Protein AF-A0A961SFW6-F1 (afdb_monomer)

Solvent-accessible surface area (backbone atoms only — not comparable to full-atom values): 5008 Å² total; per-residue (Å²): 136,84,82,79,73,89,64,83,68,75,64,41,30,44,43,59,52,26,64,76,71,73,50,83,88,85,63,82,87,81,61,90,73,38,67,84,44,55,33,58,48,73,34,58,48,90,76,17,40,78,28,14,38,24,70,52,84,63,71,91,55,52,75,44,69,82,72,37,42,39,68,45,68,50,62,62,94,88,114

Structure (mmCIF, N/CA/C/O backbone):
data_AF-A0A961SFW6-F1
#
_entry.id   AF-A0A961SFW6-F1
#
loop_
_atom_site.group_PDB
_atom_site.id
_atom_site.type_symbol
_atom_site.label_atom_id
_atom_site.label_alt_id
_atom_site.label_comp_id
_atom_site.label_asym_id
_atom_site.label_entity_id
_atom_site.label_seq_id
_atom_site.pdbx_PDB_ins_code
_atom_site.Cartn_x
_atom_site.Cartn_y
_atom_site.Cartn_z
_atom_site.occupancy
_atom_site.B_iso_or_equiv
_atom_site.auth_seq_id
_atom_site.auth_comp_id
_atom_site.auth_asym_id
_atom_site.auth_atom_id
_atom_site.pdbx_PDB_model_num
ATOM 1 N N . MET A 1 1 ? 11.595 5.004 -27.822 1.00 41.81 1 MET A N 1
ATOM 2 C CA . MET A 1 1 ? 10.865 4.690 -26.576 1.00 41.81 1 MET A CA 1
ATOM 3 C C . MET A 1 1 ? 10.991 5.892 -25.657 1.00 41.81 1 MET A C 1
ATOM 5 O O . MET A 1 1 ? 11.959 5.987 -24.917 1.00 41.81 1 MET A O 1
ATOM 9 N N . SER A 1 2 ? 10.092 6.867 -25.786 1.00 40.41 2 SER A N 1
ATOM 10 C CA . SER A 1 2 ? 10.182 8.125 -25.036 1.00 40.41 2 SER A CA 1
ATOM 11 C C . SER A 1 2 ? 9.285 8.044 -23.807 1.00 40.41 2 SER A C 1
ATOM 13 O O . SER A 1 2 ? 8.096 8.339 -23.895 1.00 40.41 2 SER A O 1
ATOM 15 N N . SER A 1 3 ? 9.846 7.621 -22.672 1.00 47.12 3 SER A N 1
ATOM 16 C CA . SER A 1 3 ? 9.169 7.735 -21.378 1.00 47.12 3 SER A CA 1
ATOM 17 C C . SER A 1 3 ? 9.255 9.187 -20.917 1.00 47.12 3 SER A C 1
ATOM 19 O O . SER A 1 3 ? 10.257 9.608 -20.344 1.00 47.12 3 SER A O 1
ATOM 21 N N . HIS A 1 4 ? 8.222 9.972 -21.213 1.00 46.41 4 HIS A N 1
ATOM 22 C CA . HIS A 1 4 ? 8.046 11.290 -20.613 1.00 46.41 4 HIS A CA 1
ATOM 23 C C . HIS A 1 4 ? 7.535 11.099 -19.180 1.00 46.41 4 HIS A C 1
ATOM 25 O O . HIS A 1 4 ? 6.329 11.009 -18.955 1.00 46.41 4 HIS A O 1
ATOM 31 N N . SER A 1 5 ? 8.440 11.011 -18.205 1.00 49.72 5 SER A N 1
ATOM 32 C CA . SER A 1 5 ? 8.058 11.049 -16.789 1.00 49.72 5 SER A CA 1
ATOM 33 C C . SER A 1 5 ? 7.695 12.485 -16.406 1.00 49.72 5 SER A C 1
ATOM 35 O O . SER A 1 5 ? 8.552 13.263 -16.004 1.00 49.72 5 SER A O 1
ATOM 37 N N . PHE A 1 6 ? 6.418 12.847 -16.563 1.00 52.72 6 PHE A N 1
ATOM 38 C CA . PHE A 1 6 ? 5.870 14.142 -16.127 1.00 52.72 6 PHE A CA 1
ATOM 39 C C . PHE A 1 6 ? 5.715 14.256 -14.602 1.00 52.72 6 PHE A C 1
ATOM 41 O O . PHE A 1 6 ? 5.567 15.357 -14.081 1.00 52.72 6 PHE A O 1
ATOM 48 N N . PHE A 1 7 ? 5.806 13.141 -13.877 1.00 54.47 7 PHE A N 1
ATOM 49 C CA . PHE A 1 7 ? 5.844 13.118 -12.421 1.00 54.47 7 PHE A CA 1
ATOM 50 C C . PHE A 1 7 ? 7.053 12.302 -11.984 1.00 54.47 7 PHE A C 1
ATOM 52 O O . PHE A 1 7 ? 7.065 11.077 -12.102 1.00 54.47 7 PHE A O 1
ATOM 59 N N . THR A 1 8 ? 8.083 12.974 -11.478 1.00 58.97 8 THR A N 1
ATOM 60 C CA . THR A 1 8 ? 9.039 12.302 -10.600 1.00 58.97 8 THR A CA 1
ATOM 61 C C . THR A 1 8 ? 8.265 11.927 -9.346 1.00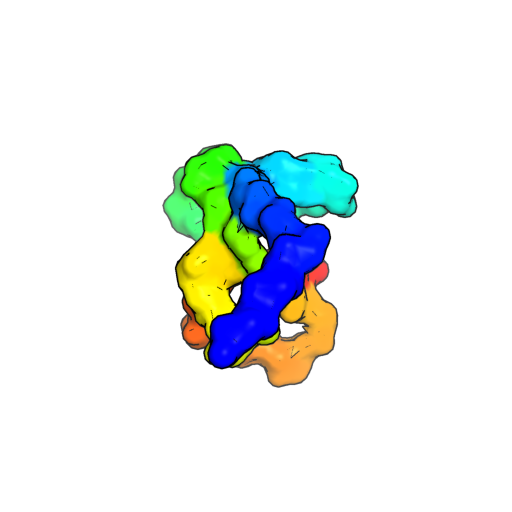 58.97 8 THR A C 1
ATOM 63 O O . THR A 1 8 ? 7.916 12.797 -8.550 1.00 58.97 8 THR A O 1
ATOM 66 N N . ILE A 1 9 ? 7.934 10.645 -9.199 1.00 71.06 9 ILE A N 1
ATOM 67 C CA . ILE A 1 9 ? 7.372 10.142 -7.949 1.00 71.06 9 ILE A CA 1
ATOM 68 C C . ILE A 1 9 ? 8.529 10.096 -6.961 1.00 71.06 9 ILE A C 1
ATOM 70 O O . ILE A 1 9 ? 9.391 9.222 -7.039 1.00 71.06 9 ILE A O 1
ATOM 74 N N . THR A 1 10 ? 8.578 11.078 -6.068 1.00 87.00 10 THR A N 1
ATOM 75 C CA . THR A 1 10 ? 9.486 11.036 -4.926 1.00 87.00 10 THR A CA 1
ATOM 76 C C . THR A 1 10 ? 9.002 9.931 -3.992 1.00 87.00 10 THR A C 1
ATOM 78 O O . THR A 1 10 ? 7.841 9.970 -3.577 1.00 87.00 10 THR A O 1
ATOM 81 N N . PRO A 1 11 ? 9.845 8.939 -3.662 1.00 92.06 11 PRO A N 1
ATOM 82 C CA . PRO A 1 11 ? 9.465 7.930 -2.691 1.00 92.06 11 PRO A CA 1
ATOM 83 C C . PRO A 1 11 ? 9.148 8.564 -1.333 1.00 92.06 11 PRO A C 1
ATOM 85 O O . PRO A 1 11 ? 9.895 9.419 -0.859 1.00 92.06 11 PRO A O 1
ATOM 88 N N . HIS A 1 12 ? 8.068 8.116 -0.703 1.00 94.25 12 HIS A N 1
ATOM 89 C CA . HIS A 1 12 ? 7.639 8.550 0.627 1.00 94.25 12 HIS A CA 1
ATOM 90 C C . HIS A 1 12 ? 7.690 7.377 1.598 1.00 94.25 12 HIS A C 1
ATOM 92 O O . HIS A 1 12 ? 7.487 6.232 1.193 1.00 94.25 12 HIS A O 1
ATOM 98 N N . SER A 1 13 ? 7.933 7.640 2.881 1.00 95.69 13 SER A N 1
ATOM 99 C CA . SER A 1 13 ? 7.786 6.584 3.884 1.00 95.69 13 SER A CA 1
ATOM 100 C C . SER A 1 13 ? 6.309 6.254 4.105 1.00 95.69 13 SER A C 1
ATOM 102 O O . SER A 1 13 ? 5.427 7.098 3.916 1.00 95.69 13 SER A O 1
ATOM 104 N N . LEU A 1 14 ? 6.021 5.029 4.540 1.00 95.19 14 LEU A N 1
ATOM 105 C CA . LEU A 1 14 ? 4.660 4.616 4.863 1.00 95.19 14 LEU A CA 1
ATOM 106 C C . LEU A 1 14 ? 4.062 5.491 5.973 1.00 95.19 14 LEU A C 1
ATOM 108 O O . LEU A 1 14 ? 2.903 5.885 5.863 1.00 95.19 14 LEU A O 1
ATOM 112 N N . SER A 1 15 ? 4.853 5.851 6.990 1.00 95.19 15 SER A N 1
ATOM 113 C CA . SER A 1 15 ? 4.429 6.753 8.075 1.00 95.19 15 SER A CA 1
ATOM 114 C C . SER A 1 15 ? 4.045 8.142 7.564 1.00 95.19 15 SER A C 1
ATOM 116 O O . SER A 1 15 ? 3.033 8.697 7.990 1.00 95.19 15 SER A O 1
ATOM 118 N N . GLU A 1 16 ? 4.792 8.688 6.601 1.00 95.56 16 GLU A N 1
ATOM 119 C CA . GLU A 1 16 ? 4.443 9.966 5.975 1.00 95.56 16 GLU A CA 1
ATOM 120 C C . GLU A 1 16 ? 3.125 9.866 5.195 1.00 95.56 16 GLU A C 1
ATOM 122 O O . GLU A 1 16 ? 2.261 10.736 5.312 1.00 95.56 16 GLU A O 1
ATOM 127 N N . LEU A 1 17 ? 2.947 8.797 4.413 1.00 94.44 17 LEU A N 1
ATOM 128 C CA . LEU A 1 17 ? 1.724 8.584 3.640 1.00 94.44 17 LEU A CA 1
ATOM 129 C C . LEU A 1 17 ? 0.504 8.396 4.542 1.00 94.44 17 LEU A C 1
ATOM 131 O O . LEU A 1 17 ? -0.522 9.026 4.295 1.00 94.44 17 LEU A O 1
ATOM 135 N N . ALA A 1 18 ? 0.626 7.595 5.601 1.00 94.94 18 ALA A N 1
ATOM 136 C CA . ALA A 1 18 ? -0.433 7.395 6.582 1.00 94.94 18 ALA A CA 1
ATOM 137 C C . ALA A 1 18 ? -0.833 8.717 7.253 1.00 94.94 18 ALA A C 1
ATOM 139 O O . ALA A 1 18 ? -2.018 9.041 7.305 1.00 94.94 18 ALA A O 1
ATOM 140 N N . GLY A 1 19 ? 0.149 9.533 7.656 1.00 95.69 19 GLY A N 1
ATOM 141 C CA . GLY A 1 19 ? -0.095 10.864 8.212 1.00 95.69 19 GLY A CA 1
ATOM 142 C C . GLY A 1 19 ? -0.819 11.804 7.242 1.00 95.69 19 GLY A C 1
ATOM 143 O O . GLY A 1 19 ? -1.723 12.528 7.652 1.00 95.69 19 GLY A O 1
ATOM 144 N N . LYS A 1 20 ? -0.484 11.760 5.945 1.00 95.12 20 LYS A N 1
ATOM 145 C CA . LYS A 1 20 ? -1.142 12.581 4.911 1.00 95.12 20 LYS A CA 1
ATOM 146 C C . LYS A 1 20 ? -2.611 12.222 4.692 1.00 95.12 20 LYS A C 1
ATOM 148 O O . LYS A 1 20 ? -3.399 13.112 4.387 1.00 95.12 20 LYS A O 1
ATOM 153 N N . ILE A 1 21 ? -2.970 10.943 4.810 1.00 94.81 21 ILE A N 1
ATOM 154 C CA . ILE A 1 21 ? -4.342 10.467 4.561 1.00 94.81 21 ILE A CA 1
ATOM 155 C C . ILE A 1 21 ? -5.150 10.239 5.845 1.00 94.81 21 ILE A C 1
ATOM 157 O O . ILE A 1 21 ? -6.309 9.842 5.763 1.00 94.81 21 ILE A O 1
ATOM 161 N N . GLY A 1 22 ? -4.557 10.476 7.019 1.00 95.12 22 GLY A N 1
ATOM 162 C CA . GLY A 1 22 ? -5.194 10.212 8.310 1.00 95.12 22 GLY A CA 1
ATOM 163 C C . GLY A 1 22 ? -5.457 8.726 8.568 1.00 95.12 22 GLY A C 1
ATOM 164 O O . GLY A 1 22 ? -6.450 8.388 9.205 1.00 95.12 22 GLY A O 1
ATOM 165 N N . ALA A 1 23 ? -4.605 7.841 8.044 1.00 94.00 23 ALA A N 1
ATOM 166 C CA . ALA A 1 23 ? -4.718 6.400 8.252 1.00 94.00 23 ALA A CA 1
ATOM 167 C C . ALA A 1 23 ? -3.890 5.933 9.452 1.00 94.00 23 ALA A C 1
ATOM 169 O O . ALA A 1 23 ? -2.834 6.486 9.762 1.00 94.00 23 ALA A O 1
ATOM 170 N N . GLU A 1 24 ? -4.344 4.853 10.079 1.00 93.12 24 GLU A N 1
ATOM 171 C CA . GLU A 1 24 ? -3.578 4.117 11.081 1.00 93.12 24 GLU A CA 1
ATOM 172 C C . GLU A 1 24 ? -2.778 2.997 10.408 1.00 93.12 24 GLU A C 1
ATOM 174 O O . GLU A 1 24 ? -3.274 2.318 9.506 1.00 93.12 24 GLU A O 1
ATOM 179 N N . ILE A 1 25 ? -1.532 2.791 10.843 1.00 92.69 25 ILE A N 1
ATOM 180 C CA . ILE A 1 25 ? -0.696 1.705 10.327 1.00 92.69 25 ILE A CA 1
ATOM 181 C C . ILE A 1 25 ? -0.830 0.495 11.245 1.00 92.69 25 ILE A C 1
ATOM 183 O O . ILE A 1 25 ? -0.414 0.529 12.402 1.00 92.69 25 ILE A O 1
ATOM 187 N N . ALA A 1 26 ? -1.357 -0.598 10.698 1.00 90.12 26 ALA A N 1
ATOM 188 C CA . ALA A 1 26 ? -1.318 -1.905 11.335 1.00 90.12 26 ALA A CA 1
ATOM 189 C C . ALA A 1 26 ? -0.056 -2.662 10.897 1.00 90.12 26 ALA A C 1
ATOM 191 O O . ALA A 1 26 ? 0.176 -2.870 9.705 1.00 90.12 26 ALA A O 1
ATOM 192 N N . PHE A 1 27 ? 0.756 -3.105 11.858 1.00 84.25 27 PHE A N 1
ATOM 193 C CA . PHE A 1 27 ? 1.931 -3.927 11.579 1.00 84.25 27 PHE A CA 1
ATOM 194 C C . PHE A 1 27 ? 1.641 -5.400 11.837 1.00 84.25 27 PHE A C 1
ATOM 196 O O . PHE A 1 27 ? 1.318 -5.801 12.955 1.00 84.25 27 PHE A O 1
ATOM 203 N N . GLY A 1 28 ? 1.864 -6.232 10.822 1.00 69.56 28 GLY A N 1
ATOM 204 C CA . GLY A 1 28 ? 2.118 -7.645 11.057 1.00 69.56 28 GLY A CA 1
ATOM 205 C C . GLY A 1 28 ? 3.491 -7.801 11.711 1.00 69.56 28 GLY A C 1
ATOM 206 O O . GLY A 1 28 ? 4.480 -7.260 11.217 1.00 69.56 28 GLY A O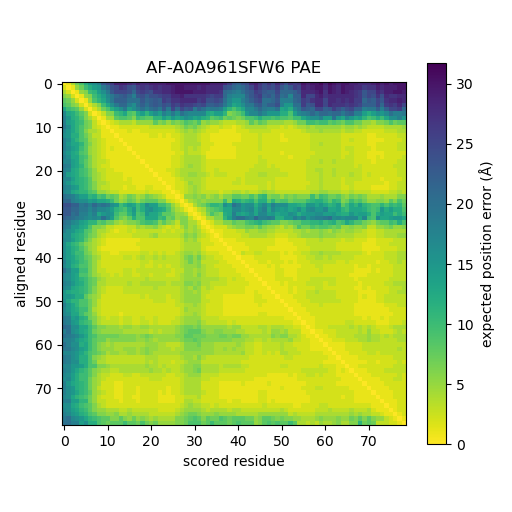 1
ATOM 207 N N . ASN A 1 29 ? 3.574 -8.588 12.783 1.00 62.31 29 ASN A N 1
ATOM 208 C CA . ASN A 1 29 ? 4.833 -9.165 13.279 1.00 62.31 29 ASN A CA 1
ATOM 209 C C . ASN A 1 29 ? 5.731 -8.229 14.119 1.00 62.31 29 ASN A C 1
ATOM 211 O O . ASN A 1 29 ? 6.951 -8.370 14.101 1.00 62.31 29 ASN A O 1
ATOM 215 N N . GLY A 1 30 ? 5.153 -7.298 14.885 1.00 59.69 30 GLY A N 1
ATOM 216 C CA . GLY A 1 30 ? 5.890 -6.578 15.937 1.00 59.69 30 GLY A CA 1
ATOM 217 C C . GLY A 1 30 ? 6.845 -5.482 15.452 1.00 59.69 30 GLY A C 1
ATOM 218 O O . GLY A 1 30 ? 7.711 -5.053 16.214 1.00 59.69 30 GLY A O 1
ATOM 219 N N . ARG A 1 31 ? 6.701 -5.003 14.208 1.00 69.31 31 ARG A N 1
ATOM 220 C CA . ARG A 1 31 ? 7.333 -3.740 13.798 1.00 69.31 31 ARG A CA 1
ATOM 221 C C . ARG A 1 31 ? 6.721 -2.575 14.574 1.00 69.31 31 ARG A C 1
ATOM 223 O O . ARG A 1 31 ? 5.516 -2.554 14.808 1.00 69.31 31 ARG A O 1
ATOM 230 N N . ALA A 1 32 ? 7.570 -1.623 14.948 1.00 62.72 32 ALA A N 1
ATOM 231 C CA . ALA A 1 32 ? 7.175 -0.465 15.743 1.00 62.72 32 ALA A CA 1
ATOM 232 C C . ALA A 1 32 ? 6.831 0.776 14.898 1.00 62.72 32 ALA A C 1
ATOM 234 O O . ALA A 1 32 ? 6.131 1.652 15.395 1.00 62.72 32 ALA A O 1
ATOM 235 N N . ASP A 1 33 ? 7.316 0.872 13.652 1.00 81.56 33 ASP A N 1
ATOM 236 C CA . ASP A 1 33 ? 7.155 2.068 12.813 1.00 81.56 33 ASP A CA 1
ATOM 237 C C . ASP A 1 33 ? 7.257 1.746 11.303 1.00 81.56 33 ASP A C 1
ATOM 239 O O . ASP A 1 33 ? 7.905 0.784 10.884 1.00 81.56 33 ASP A O 1
ATOM 243 N N . GLY A 1 34 ? 6.584 2.556 10.482 1.00 85.19 34 GLY A N 1
ATOM 244 C CA . GLY A 1 34 ? 6.541 2.501 9.021 1.00 85.19 34 GLY A CA 1
ATOM 245 C C . GLY A 1 34 ? 7.522 3.4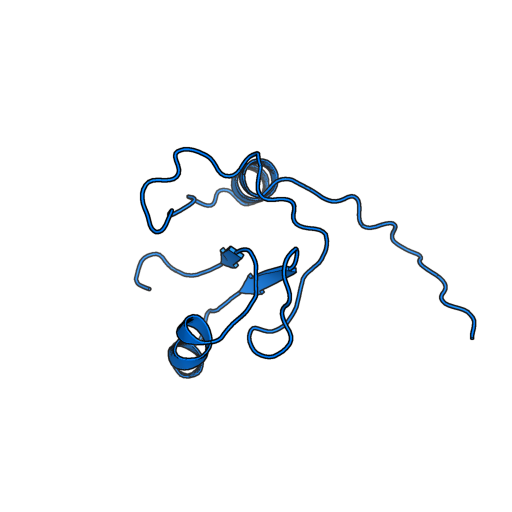63 8.343 1.00 85.19 34 GLY A C 1
ATOM 246 O O . GLY A 1 34 ? 7.519 3.562 7.116 1.00 85.19 34 GLY A O 1
ATOM 247 N N . SER A 1 35 ? 8.365 4.167 9.104 1.00 90.56 35 SER A N 1
ATOM 248 C CA . SER A 1 35 ? 9.334 5.143 8.585 1.00 90.56 35 SER A CA 1
ATOM 249 C C . SER A 1 35 ? 10.387 4.526 7.657 1.00 90.56 35 SER A C 1
ATOM 251 O O . SER A 1 35 ? 10.820 5.178 6.710 1.00 90.56 35 SER A O 1
ATOM 253 N N . GLU A 1 36 ? 10.744 3.257 7.867 1.00 90.75 36 GLU A N 1
ATOM 254 C CA . GLU A 1 36 ? 11.698 2.512 7.029 1.00 90.75 36 GLU A CA 1
ATOM 255 C C . GLU A 1 36 ? 11.058 1.882 5.779 1.00 90.75 36 GLU A C 1
ATOM 257 O O . GLU A 1 36 ? 11.758 1.382 4.895 1.00 90.75 36 GLU A O 1
ATOM 262 N N . ILE A 1 37 ? 9.723 1.864 5.690 1.00 92.69 37 ILE A N 1
ATOM 263 C CA . ILE A 1 37 ? 9.010 1.283 4.550 1.00 92.69 37 ILE A CA 1
ATOM 264 C C . ILE A 1 37 ? 8.840 2.369 3.494 1.00 92.69 37 ILE A C 1
ATOM 266 O O . ILE A 1 37 ? 7.946 3.206 3.588 1.00 92.69 37 ILE A O 1
ATOM 270 N N . MET A 1 38 ? 9.697 2.340 2.477 1.00 95.12 38 MET A N 1
ATOM 271 C CA . MET A 1 38 ? 9.641 3.290 1.369 1.00 95.12 38 MET A CA 1
ATOM 272 C C . MET A 1 38 ? 8.638 2.847 0.307 1.00 95.12 38 M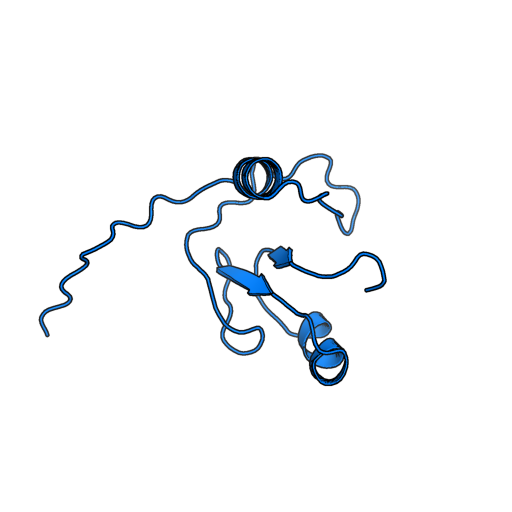ET A C 1
ATOM 274 O O . MET A 1 38 ? 8.699 1.727 -0.198 1.00 95.12 38 MET A O 1
ATOM 278 N N . ILE A 1 39 ? 7.748 3.761 -0.061 1.00 95.25 39 ILE A N 1
ATOM 279 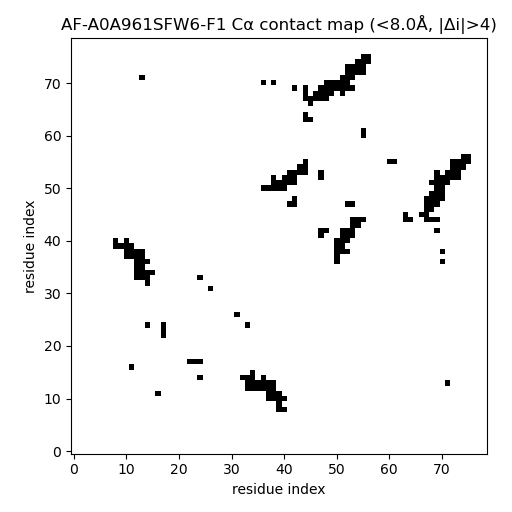C CA . ILE A 1 39 ? 6.755 3.605 -1.116 1.00 95.25 39 ILE A CA 1
ATOM 280 C C . ILE A 1 39 ? 7.154 4.488 -2.294 1.00 95.25 39 ILE A C 1
ATOM 282 O O . ILE A 1 39 ? 7.248 5.707 -2.164 1.0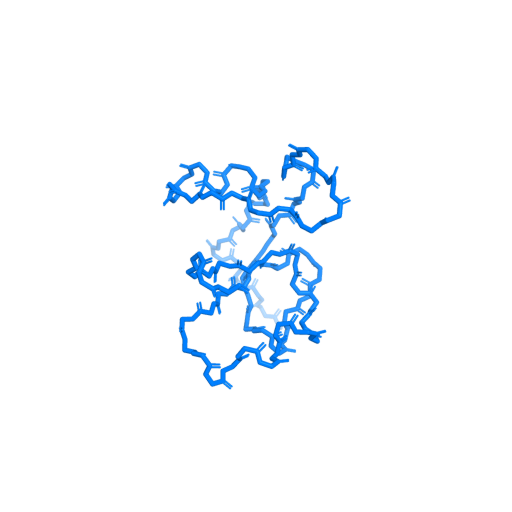0 95.25 39 ILE A O 1
ATOM 286 N N . SER A 1 40 ? 7.378 3.873 -3.451 1.00 94.19 40 SER A N 1
ATOM 287 C CA . SER A 1 40 ? 7.812 4.530 -4.690 1.00 94.19 40 SER A CA 1
ATOM 288 C C . SER A 1 40 ? 6.747 4.524 -5.788 1.00 94.19 40 SER A C 1
ATOM 290 O O . SER A 1 40 ? 6.952 5.122 -6.843 1.00 94.19 40 SER A O 1
ATOM 292 N N . GLY A 1 41 ? 5.606 3.872 -5.560 1.00 92.81 41 GLY A N 1
ATOM 293 C CA . GLY A 1 41 ? 4.513 3.829 -6.523 1.00 92.81 41 GLY A CA 1
ATOM 294 C C . GLY A 1 41 ? 3.258 3.159 -5.981 1.00 92.81 41 GLY A C 1
ATOM 295 O O . GLY A 1 41 ? 3.234 2.653 -4.859 1.00 92.81 41 GLY A O 1
ATOM 296 N N . ALA A 1 42 ? 2.212 3.151 -6.802 1.00 93.62 42 ALA A N 1
ATOM 297 C CA . ALA A 1 42 ? 0.968 2.448 -6.529 1.00 93.62 42 ALA A CA 1
ATOM 298 C C . ALA A 1 42 ? 0.710 1.387 -7.602 1.00 93.62 42 ALA A C 1
ATOM 300 O O . ALA A 1 42 ? 1.011 1.612 -8.775 1.00 93.62 42 ALA A O 1
ATOM 301 N N . ALA A 1 43 ? 0.157 0.242 -7.202 1.00 94.44 43 ALA A N 1
ATOM 302 C CA . ALA A 1 43 ? -0.126 -0.867 -8.110 1.00 94.44 43 ALA A CA 1
ATOM 303 C C . ALA A 1 43 ? -1.328 -1.711 -7.634 1.00 94.44 43 ALA A C 1
ATOM 305 O O . ALA A 1 43 ? -1.598 -1.764 -6.430 1.00 94.44 43 ALA A O 1
ATOM 306 N N . PRO A 1 44 ? -2.047 -2.391 -8.550 1.00 93.44 44 PRO A N 1
ATOM 307 C CA . PRO A 1 44 ? -3.063 -3.386 -8.196 1.00 93.44 44 PRO A CA 1
ATOM 308 C C . PRO A 1 44 ? -2.486 -4.527 -7.347 1.00 93.44 44 PRO A C 1
ATOM 310 O O . PRO A 1 44 ? -1.321 -4.878 -7.501 1.00 93.44 44 PRO A O 1
ATOM 313 N N . LEU A 1 45 ? -3.302 -5.162 -6.494 1.00 93.56 45 LEU A N 1
ATOM 314 C CA . LEU A 1 45 ? -2.858 -6.240 -5.586 1.00 93.56 45 LEU A CA 1
ATOM 315 C C . LEU A 1 45 ? -2.119 -7.391 -6.290 1.00 93.56 45 LEU A C 1
ATOM 317 O O . LEU A 1 45 ? -1.206 -7.974 -5.708 1.00 93.56 45 LEU A O 1
ATOM 321 N N . GLU A 1 46 ? -2.538 -7.716 -7.510 1.00 93.44 46 GLU A N 1
ATOM 322 C CA . GLU A 1 46 ? -1.997 -8.790 -8.351 1.00 93.44 46 GLU A CA 1
ATOM 323 C C . GLU A 1 46 ? -0.634 -8.461 -8.975 1.00 93.44 46 GLU A C 1
ATOM 325 O O . GLU A 1 46 ? 0.219 -9.345 -9.055 1.00 93.44 46 GLU A O 1
ATOM 330 N N . ASP A 1 47 ? -0.405 -7.194 -9.324 1.00 93.44 47 ASP A N 1
ATOM 331 C CA . ASP A 1 47 ? 0.812 -6.728 -10.004 1.00 93.44 47 ASP A CA 1
ATOM 332 C C . ASP A 1 47 ? 1.793 -6.019 -9.062 1.00 93.44 47 ASP A C 1
ATOM 334 O O . ASP A 1 47 ? 2.926 -5.713 -9.439 1.00 93.44 47 ASP A O 1
ATOM 338 N N . ALA A 1 48 ? 1.364 -5.726 -7.833 1.00 95.00 48 ALA A N 1
ATOM 339 C CA . ALA A 1 48 ? 2.156 -4.989 -6.868 1.00 95.00 48 ALA A CA 1
ATOM 340 C C . ALA A 1 48 ? 3.460 -5.712 -6.526 1.00 95.00 48 ALA A C 1
ATOM 342 O O . ALA A 1 48 ? 3.495 -6.920 -6.291 1.00 95.00 48 ALA A O 1
ATOM 343 N N . LEU A 1 49 ? 4.530 -4.924 -6.443 1.00 94.81 49 LEU A N 1
ATOM 344 C CA . LEU A 1 49 ? 5.875 -5.347 -6.066 1.00 94.81 49 LEU A CA 1
ATOM 345 C C . LEU A 1 49 ? 6.323 -4.627 -4.789 1.00 94.81 49 LEU A C 1
ATOM 347 O O . LEU A 1 49 ? 5.664 -3.695 -4.320 1.00 94.81 49 LEU A O 1
ATOM 351 N N . ALA A 1 50 ? 7.481 -5.016 -4.254 1.00 94.50 50 ALA A N 1
ATOM 352 C CA . ALA A 1 50 ? 8.102 -4.296 -3.147 1.00 94.50 50 ALA A CA 1
ATOM 353 C C . ALA A 1 50 ? 8.282 -2.807 -3.508 1.00 94.50 50 ALA A C 1
ATOM 355 O O . ALA A 1 50 ? 8.700 -2.475 -4.616 1.00 94.50 50 ALA A O 1
ATOM 356 N N . GLY A 1 51 ? 7.927 -1.917 -2.583 1.00 94.44 51 GLY A N 1
ATOM 357 C CA . GLY A 1 51 ? 7.851 -0.469 -2.792 1.00 94.44 51 GLY A CA 1
ATOM 358 C C . GLY A 1 51 ? 6.501 0.025 -3.323 1.00 94.44 51 GLY A C 1
ATOM 359 O O . GLY A 1 51 ? 6.289 1.233 -3.409 1.00 94.44 51 GLY A O 1
ATOM 360 N N . SER A 1 52 ? 5.568 -0.874 -3.653 1.00 95.38 52 SER A N 1
ATOM 361 C CA . SER A 1 52 ? 4.221 -0.496 -4.092 1.00 95.38 52 SER A CA 1
ATOM 362 C C . SER A 1 52 ? 3.261 -0.350 -2.915 1.00 95.38 52 SER A C 1
ATOM 364 O O . SER A 1 52 ? 3.265 -1.167 -1.989 1.00 95.38 52 SER A O 1
ATOM 366 N N . LEU A 1 53 ? 2.384 0.645 -3.013 1.00 95.19 53 LEU A N 1
ATOM 367 C CA . LEU A 1 53 ? 1.175 0.783 -2.213 1.00 95.19 53 LEU A CA 1
ATOM 368 C C . LEU A 1 53 ? -0.026 0.278 -3.017 1.00 95.19 53 LEU A C 1
ATOM 370 O O . LEU A 1 53 ? -0.283 0.747 -4.126 1.00 95.19 53 LEU A O 1
ATOM 374 N N . ALA A 1 54 ? -0.767 -0.670 -2.461 1.00 95.94 54 ALA A N 1
ATOM 375 C CA . ALA A 1 54 ? -2.033 -1.124 -3.030 1.00 95.94 54 ALA A CA 1
ATOM 376 C C . ALA A 1 54 ? -3.206 -0.667 -2.152 1.00 95.94 54 ALA A C 1
ATOM 378 O O . ALA A 1 54 ? -3.013 -0.183 -1.036 1.00 95.94 54 ALA A O 1
ATOM 379 N N . PHE A 1 55 ? -4.437 -0.840 -2.630 1.00 95.06 55 PHE A N 1
ATOM 380 C CA . PHE 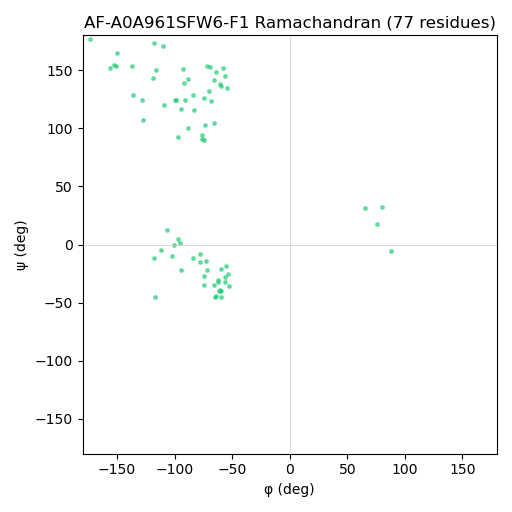A 1 55 ? -5.635 -0.649 -1.814 1.00 95.06 55 PHE A CA 1
ATOM 381 C C . PHE A 1 55 ? -6.653 -1.757 -2.071 1.00 95.06 55 PHE A C 1
ATOM 383 O O . PHE A 1 55 ? -6.698 -2.348 -3.153 1.00 95.06 55 PHE A O 1
ATOM 390 N N . ILE A 1 56 ? -7.488 -2.023 -1.071 1.00 94.31 56 ILE A N 1
ATOM 391 C CA . ILE A 1 56 ? -8.628 -2.922 -1.174 1.00 94.31 56 ILE A CA 1
ATOM 392 C C . ILE A 1 56 ? -9.848 -2.311 -0.491 1.00 94.31 56 ILE A C 1
ATOM 394 O O . ILE A 1 56 ? -9.817 -1.925 0.672 1.00 94.31 56 ILE A O 1
ATOM 398 N N . ASP A 1 57 ? -10.953 -2.288 -1.223 1.00 91.19 57 ASP A N 1
ATOM 399 C CA . ASP A 1 57 ? -12.265 -1.900 -0.698 1.00 91.19 57 ASP A CA 1
ATOM 400 C C . ASP A 1 57 ? -13.243 -3.087 -0.794 1.00 91.19 57 ASP A C 1
ATOM 402 O O . ASP A 1 57 ? -13.877 -3.514 0.177 1.00 91.19 57 ASP A O 1
ATOM 406 N N . ASN A 1 58 ? -13.251 -3.760 -1.948 1.00 91.00 58 ASN A N 1
ATOM 407 C CA . ASN A 1 58 ? -14.142 -4.885 -2.197 1.00 91.00 58 ASN A CA 1
ATOM 408 C C . ASN A 1 58 ? -13.602 -6.219 -1.647 1.00 91.00 58 ASN A C 1
ATOM 410 O O . ASN A 1 58 ? -12.634 -6.785 -2.165 1.00 91.00 58 ASN A O 1
ATOM 414 N N . ARG A 1 59 ? -14.330 -6.785 -0.673 1.00 87.75 59 ARG A N 1
ATOM 415 C CA . ARG A 1 59 ? -14.001 -8.051 0.010 1.00 87.75 59 ARG A CA 1
ATOM 416 C C . ARG A 1 59 ? -13.775 -9.237 -0.923 1.00 87.75 59 ARG A C 1
ATOM 418 O O . ARG A 1 59 ? -13.033 -10.147 -0.566 1.00 87.75 59 ARG A O 1
ATOM 425 N N . LYS A 1 60 ? -14.352 -9.244 -2.130 1.00 89.00 60 LYS A N 1
ATOM 426 C CA . LYS A 1 60 ? -14.137 -10.333 -3.101 1.00 89.00 60 LYS A CA 1
ATOM 427 C C . LYS A 1 60 ? -12.663 -10.499 -3.502 1.00 89.00 60 LYS A C 1
ATOM 429 O O . LYS A 1 60 ? -12.273 -11.575 -3.953 1.00 89.00 60 LYS A O 1
ATOM 434 N N . TYR A 1 61 ? -11.848 -9.456 -3.322 1.00 89.56 61 TYR A N 1
ATOM 435 C CA . TYR A 1 61 ? -10.417 -9.475 -3.614 1.00 89.56 61 TYR A CA 1
ATOM 436 C C . TYR A 1 61 ? -9.540 -9.778 -2.398 1.00 89.56 61 TYR A C 1
ATOM 438 O O . TYR A 1 61 ? -8.329 -9.865 -2.572 1.00 89.56 61 TYR A O 1
ATOM 446 N N . ALA A 1 62 ? -10.114 -10.014 -1.210 1.00 89.69 62 ALA A N 1
ATOM 447 C CA . ALA A 1 62 ? -9.356 -10.249 0.024 1.00 89.69 62 ALA A CA 1
ATOM 448 C C . ALA A 1 62 ? -8.368 -11.417 -0.098 1.00 89.69 62 ALA A C 1
ATOM 450 O O . ALA A 1 62 ? -7.276 -11.369 0.452 1.00 89.69 62 ALA A O 1
ATOM 451 N N . ARG A 1 63 ? -8.706 -12.433 -0.902 1.00 90.81 63 ARG A N 1
ATOM 452 C CA . ARG A 1 63 ? -7.814 -13.565 -1.198 1.00 90.81 63 ARG A CA 1
ATOM 453 C C . ARG A 1 63 ? -6.454 -13.151 -1.775 1.00 90.81 63 ARG A C 1
ATOM 455 O O . ARG A 1 63 ? -5.483 -13.865 -1.570 1.00 90.81 63 ARG A O 1
ATOM 462 N N . HIS A 1 64 ? -6.373 -12.011 -2.466 1.00 92.38 64 HIS A N 1
ATOM 463 C CA . HIS A 1 64 ? -5.119 -11.517 -3.039 1.00 92.38 64 HIS A CA 1
ATOM 464 C C . HIS A 1 64 ? -4.221 -10.858 -1.983 1.00 92.38 64 HIS A C 1
ATOM 466 O O . HIS A 1 64 ? -3.031 -10.708 -2.232 1.00 92.38 64 HIS A O 1
ATOM 472 N N . LEU A 1 65 ? -4.738 -10.525 -0.790 1.00 91.44 65 LEU A N 1
ATOM 473 C CA . LEU A 1 65 ? -3.918 -10.026 0.323 1.00 91.44 65 LEU A CA 1
ATOM 474 C C . LEU A 1 65 ? -2.892 -11.065 0.783 1.00 91.44 65 LEU A C 1
ATOM 476 O O . LEU A 1 65 ? -1.790 -10.705 1.174 1.00 91.44 65 LEU A O 1
ATOM 480 N N . ALA A 1 66 ? -3.228 -12.354 0.686 1.00 90.94 66 ALA A N 1
ATOM 481 C CA . ALA A 1 66 ? -2.317 -13.436 1.052 1.00 90.94 66 ALA A CA 1
ATOM 482 C C . ALA A 1 66 ? -1.161 -13.622 0.053 1.00 90.94 66 ALA A C 1
ATOM 484 O O . ALA A 1 66 ? -0.147 -14.221 0.400 1.00 90.94 66 ALA A O 1
ATOM 485 N N . THR A 1 67 ? -1.314 -13.154 -1.190 1.00 94.69 67 THR A N 1
ATOM 486 C CA . THR A 1 67 ? -0.358 -13.408 -2.282 1.00 94.69 67 THR A CA 1
ATOM 487 C C . THR A 1 67 ? 0.298 -12.149 -2.838 1.00 94.69 67 THR A C 1
ATOM 489 O O . THR A 1 67 ? 1.230 -12.257 -3.635 1.00 94.69 67 THR A O 1
ATOM 492 N N . THR A 1 68 ? -0.196 -10.963 -2.478 1.00 95.75 68 THR A N 1
ATOM 493 C CA . THR A 1 68 ? 0.348 -9.691 -2.960 1.00 95.75 68 THR A CA 1
ATOM 494 C C . THR A 1 68 ? 1.786 -9.489 -2.484 1.00 95.75 68 THR A C 1
ATOM 496 O O . THR A 1 68 ? 2.164 -9.929 -1.398 1.00 95.75 68 THR A O 1
ATOM 499 N N . LYS A 1 69 ? 2.596 -8.799 -3.295 1.00 96.06 69 LYS A N 1
ATOM 500 C CA . LYS A 1 69 ? 3.960 -8.385 -2.924 1.00 96.06 69 LYS A CA 1
ATOM 501 C C . LYS A 1 69 ? 4.054 -6.884 -2.644 1.00 96.06 69 LYS A C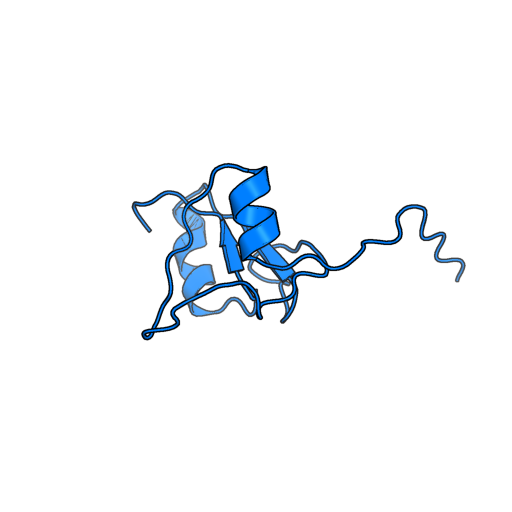 1
ATOM 503 O O . LYS A 1 69 ? 5.163 -6.355 -2.579 1.00 96.06 69 LYS A O 1
ATOM 508 N N . ALA A 1 70 ? 2.915 -6.201 -2.502 1.00 96.00 70 ALA A N 1
ATOM 509 C CA . ALA A 1 70 ? 2.874 -4.811 -2.067 1.00 96.00 70 ALA A CA 1
ATOM 510 C C . ALA A 1 70 ? 3.578 -4.648 -0.712 1.00 96.00 70 ALA A C 1
ATOM 512 O O . ALA A 1 70 ? 3.481 -5.509 0.161 1.00 96.00 70 ALA A O 1
ATOM 513 N N . SER A 1 71 ? 4.252 -3.517 -0.515 1.00 95.12 71 SER A N 1
ATOM 514 C CA . SER A 1 71 ? 4.853 -3.189 0.782 1.00 95.12 71 SER A CA 1
ATOM 515 C C . SER A 1 71 ? 3.813 -2.769 1.818 1.00 95.12 71 SER A C 1
ATOM 517 O O . SER A 1 71 ? 4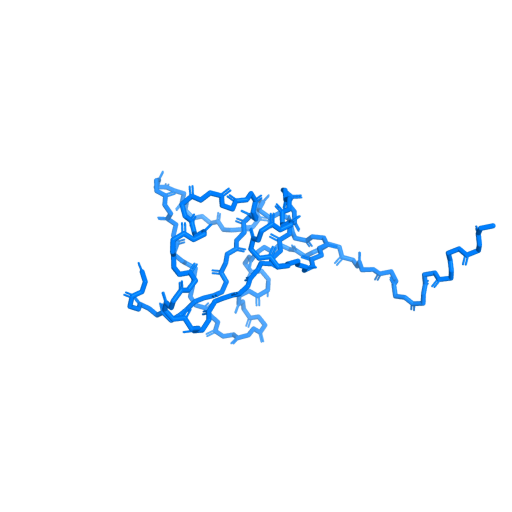.039 -2.951 3.011 1.00 95.12 71 SER A O 1
ATOM 519 N N . ALA A 1 72 ? 2.686 -2.218 1.369 1.00 95.00 72 ALA A N 1
ATOM 520 C CA . ALA A 1 72 ? 1.548 -1.879 2.209 1.00 95.00 72 ALA A CA 1
ATOM 521 C C . ALA A 1 72 ? 0.245 -1.927 1.403 1.00 95.00 72 ALA A C 1
ATOM 523 O O . ALA A 1 72 ? 0.240 -1.724 0.184 1.00 95.00 72 ALA A O 1
ATOM 524 N N . VAL A 1 73 ? -0.864 -2.166 2.102 1.00 95.50 73 VAL A N 1
ATOM 525 C CA . VAL A 1 73 ? -2.209 -2.160 1.525 1.00 95.50 73 VAL A CA 1
ATOM 526 C C . VAL A 1 73 ? -3.109 -1.257 2.359 1.00 95.50 73 VAL A C 1
ATOM 528 O O . VAL A 1 73 ? -3.256 -1.468 3.559 1.00 95.50 73 VAL A O 1
ATOM 531 N N . ILE A 1 74 ? -3.738 -0.271 1.722 1.00 95.56 74 ILE A N 1
ATOM 532 C CA . ILE A 1 74 ? -4.811 0.513 2.339 1.00 95.56 74 ILE A CA 1
ATOM 533 C C . ILE A 1 74 ? -6.070 -0.350 2.376 1.00 95.56 74 ILE A C 1
ATOM 535 O O . ILE A 1 74 ? -6.506 -0.866 1.345 1.00 95.56 74 ILE A O 1
ATOM 539 N N . CYS A 1 75 ? -6.666 -0.496 3.552 1.00 94.06 75 CYS A N 1
ATOM 540 C CA . CYS A 1 75 ? -7.870 -1.287 3.753 1.00 94.06 75 CYS A CA 1
ATOM 541 C C . CYS A 1 75 ? -8.713 -0.721 4.903 1.00 94.06 75 CYS A C 1
ATOM 543 O O . CYS A 1 75 ? -8.242 0.098 5.690 1.00 94.06 75 CYS A O 1
ATOM 545 N N . GLU A 1 76 ? -9.974 -1.145 4.995 1.00 92.19 76 GLU A N 1
ATOM 546 C CA . GLU A 1 76 ? -10.777 -0.895 6.196 1.00 92.19 76 GLU A CA 1
ATOM 547 C C . GLU A 1 76 ? -10.264 -1.722 7.386 1.00 92.19 76 GLU A C 1
ATOM 549 O O . GLU A 1 76 ? -9.798 -2.842 7.211 1.00 92.19 76 GLU A O 1
ATOM 554 N N . GLN A 1 77 ? -10.482 -1.238 8.610 1.00 86.88 77 GLN A N 1
ATOM 555 C CA . GLN A 1 77 ? -10.054 -1.886 9.862 1.00 86.88 77 GLN A CA 1
ATOM 556 C C . GLN A 1 77 ? -10.534 -3.342 10.049 1.00 86.88 77 GLN A C 1
ATOM 558 O O . GLN A 1 77 ? -10.023 -4.077 10.884 1.00 86.88 77 GLN A O 1
ATOM 563 N N . ARG A 1 78 ? -11.557 -3.759 9.304 1.00 84.19 78 ARG A N 1
ATOM 564 C CA . ARG A 1 78 ? -12.170 -5.093 9.388 1.00 84.19 78 ARG A CA 1
ATOM 565 C C . ARG A 1 78 ? -11.383 -6.214 8.694 1.00 84.19 78 ARG A C 1
ATOM 567 O O . ARG A 1 78 ? -11.858 -7.350 8.727 1.00 84.19 78 ARG A O 1
ATOM 574 N N . TYR A 1 79 ? -10.329 -5.875 7.955 1.00 79.69 79 TYR A N 1
ATOM 575 C CA . TYR A 1 79 ? -9.458 -6.831 7.264 1.00 79.69 79 TYR A CA 1
ATOM 576 C C . TYR A 1 79 ? -8.357 -7.324 8.200 1.00 79.69 79 TYR A C 1
ATOM 578 O O . TYR A 1 79 ? -8.038 -8.529 8.095 1.00 79.69 79 TYR A O 1
#

Sequence (79 aa):
MSSHSFFTITPHSLSELAGKIGAEIAFGNGRADGSEIMISGAAPLEDALAGSLAFIDNRKYARHLATTKASAVICEQRY

Mean predicted aligned error: 6.16 Å

pLDDT: mean 86.13, std 14.88, range [40.41, 96.06]

Nearest PDB structures (foldseek):
  4ihh-assembly2_E  TM=9.476E-01  e=7.432E-04  Escherichia coli K-12
  4ihf-assembly1_D  TM=9.390E-01  e=1.190E-03  Escherichia coli K-12
  2iu9-assembly1_C  TM=9.181E-01  e=9.095E-04  Chlamydia trachomatis
  6ued-assembly1_A-2  TM=9.080E-01  e=1.457E-03  Pseudomonas aeruginosa PAO1
  4e75-assembly1_B  TM=9.202E-01  e=1.643E-02  Acinetobacter baumannii

Secondary structure (DSSP, 8-state):
-----SS----EEHHHHHHHHTPPPPPTTS---STT-EE-EE--TTT--TTEEEE---GGGGGGGGT---SEEE--TT-

Foldseek 3Di:
DDPPCPDQQDKAFPQVVCVVVVHDDDDDDDDDDRRPQTAREADDLVPAARNYEYEDEDPVCVVSVVVGRHSYYHYPPVD

Radius of gyration: 13.49 Å; Cα contacts (8 Å, |Δi|>4): 110; chains: 1; bounding box: 26×28×42 Å